Protein AF-A0A7K0PBC3-F1 (afdb_monomer)

pLDDT: mean 84.3, std 14.89, range [50.62, 98.44]

Radius of gyration: 19.1 Å; Cα contacts (8 Å, |Δi|>4): 264; chains: 1; bounding box: 34×67×40 Å

Structure (mmCIF, N/CA/C/O backbone):
data_AF-A0A7K0PBC3-F1
#
_entry.id   AF-A0A7K0PBC3-F1
#
loop_
_atom_site.group_PDB
_atom_site.id
_atom_site.type_symbol
_atom_site.label_atom_id
_atom_site.label_alt_id
_atom_site.label_comp_id
_atom_site.label_asym_id
_atom_site.label_entity_id
_atom_site.label_seq_id
_atom_site.pdbx_PDB_ins_code
_atom_site.Cartn_x
_atom_site.Cartn_y
_atom_site.Cartn_z
_atom_site.occupancy
_atom_site.B_iso_or_equiv
_atom_site.auth_seq_id
_atom_site.auth_comp_id
_atom_site.auth_asym_id
_atom_site.auth_atom_id
_atom_site.pdbx_PDB_model_num
ATOM 1 N N . MET A 1 1 ? 3.942 -20.797 8.607 1.00 56.81 1 MET A N 1
ATOM 2 C CA . MET A 1 1 ? 3.930 -19.321 8.593 1.00 56.81 1 MET A CA 1
ATOM 3 C C . MET A 1 1 ? 3.837 -18.874 7.151 1.00 56.81 1 MET A C 1
ATOM 5 O O . MET A 1 1 ? 4.762 -19.128 6.390 1.00 56.81 1 MET A O 1
ATOM 9 N N . SER A 1 2 ? 2.697 -18.309 6.766 1.00 71.19 2 SER A N 1
ATOM 10 C CA . SER A 1 2 ? 2.517 -17.597 5.501 1.00 71.19 2 SER A CA 1
ATOM 11 C C . SER A 1 2 ? 3.273 -16.265 5.545 1.00 71.19 2 SER A C 1
ATOM 13 O O . SER A 1 2 ? 3.468 -15.709 6.624 1.00 71.19 2 SER A O 1
ATOM 15 N N . ALA A 1 3 ? 3.657 -15.718 4.388 1.00 66.81 3 ALA A N 1
ATOM 16 C CA . ALA A 1 3 ? 4.266 -14.384 4.299 1.00 66.81 3 ALA A CA 1
ATOM 17 C C . ALA A 1 3 ? 3.373 -13.287 4.913 1.00 66.81 3 ALA A C 1
ATOM 19 O O . ALA A 1 3 ? 3.861 -12.274 5.395 1.00 66.81 3 ALA A O 1
ATOM 20 N N . LEU A 1 4 ? 2.059 -13.521 4.957 1.00 71.81 4 LEU A N 1
ATOM 21 C CA . LEU A 1 4 ? 1.107 -12.609 5.585 1.00 71.81 4 LEU A CA 1
ATOM 22 C C . LEU A 1 4 ? 1.189 -12.624 7.122 1.00 71.81 4 LEU A C 1
ATOM 24 O O . LEU A 1 4 ? 0.775 -11.654 7.746 1.00 71.81 4 LEU A O 1
ATOM 28 N N . ASP A 1 5 ? 1.707 -13.692 7.739 1.00 70.69 5 ASP A N 1
ATOM 29 C CA . ASP A 1 5 ? 1.625 -13.920 9.191 1.00 70.69 5 ASP A CA 1
ATOM 30 C C . ASP A 1 5 ? 2.614 -13.088 10.020 1.00 70.69 5 ASP A C 1
ATOM 32 O O . ASP A 1 5 ? 2.420 -12.961 11.225 1.00 70.69 5 ASP A O 1
ATOM 36 N N . GLY A 1 6 ? 3.648 -12.514 9.398 1.00 63.91 6 GLY A N 1
ATOM 37 C CA . GLY A 1 6 ? 4.719 -11.761 10.068 1.00 63.91 6 GLY A CA 1
ATOM 38 C C . GLY A 1 6 ? 4.486 -10.251 10.202 1.00 63.91 6 GLY A C 1
ATOM 39 O O . GLY A 1 6 ? 5.450 -9.514 10.376 1.00 63.91 6 GLY A O 1
ATOM 40 N N . LEU A 1 7 ? 3.244 -9.786 10.063 1.00 71.00 7 LEU A N 1
ATOM 41 C CA . LEU A 1 7 ? 2.863 -8.369 10.049 1.00 71.00 7 LEU A CA 1
ATOM 42 C C . LEU A 1 7 ? 2.194 -7.945 11.369 1.00 71.00 7 LEU A C 1
ATOM 44 O O . LEU A 1 7 ? 1.464 -8.770 11.931 1.00 71.00 7 LEU A O 1
ATOM 48 N N . PRO A 1 8 ? 2.368 -6.689 11.844 1.00 76.56 8 PRO A N 1
ATOM 49 C CA . PRO A 1 8 ? 2.826 -5.483 11.120 1.00 76.56 8 PRO A CA 1
ATOM 50 C C . PRO A 1 8 ? 4.351 -5.354 10.935 1.00 76.56 8 PRO A C 1
ATOM 52 O O . PRO A 1 8 ? 5.126 -6.025 11.609 1.00 76.56 8 PRO A O 1
ATOM 55 N N . GLY A 1 9 ? 4.792 -4.508 9.995 1.00 77.56 9 GLY A N 1
ATOM 56 C CA . GLY A 1 9 ? 6.212 -4.351 9.651 1.00 77.56 9 GLY A CA 1
ATOM 57 C C . GLY A 1 9 ? 6.452 -3.623 8.320 1.00 77.56 9 GLY A C 1
ATOM 58 O O . GLY A 1 9 ? 5.496 -3.158 7.696 1.00 77.56 9 GLY A O 1
ATOM 59 N N . PRO A 1 10 ? 7.715 -3.514 7.857 1.00 82.62 10 PRO A N 1
ATOM 60 C CA . PRO A 1 10 ? 8.023 -2.848 6.594 1.00 82.62 10 PRO A CA 1
ATOM 61 C C . PRO A 1 10 ? 7.345 -3.554 5.406 1.00 82.62 10 PRO A C 1
ATOM 63 O O . PRO A 1 10 ? 7.125 -4.767 5.466 1.00 82.62 10 PRO A O 1
ATOM 66 N N . PRO A 1 11 ? 7.068 -2.833 4.301 1.00 90.25 11 PRO A N 1
ATOM 67 C CA . PRO A 1 11 ? 6.532 -3.428 3.081 1.00 90.25 11 PRO A CA 1
ATOM 68 C C . PRO A 1 11 ? 7.348 -4.639 2.620 1.00 90.25 11 PRO A C 1
ATOM 70 O O . PRO A 1 11 ? 8.570 -4.551 2.487 1.00 90.25 11 PRO A O 1
ATOM 73 N N . GLN A 1 12 ? 6.679 -5.753 2.323 1.00 91.12 12 GLN A N 1
ATOM 74 C CA . GLN A 1 12 ? 7.335 -6.961 1.822 1.00 91.12 12 GLN A CA 1
ATOM 75 C C . GLN A 1 12 ? 6.912 -7.251 0.386 1.00 91.12 12 GLN A C 1
ATOM 77 O O . GLN A 1 12 ? 5.727 -7.372 0.083 1.00 91.12 12 GLN A O 1
ATOM 82 N N . ILE A 1 13 ? 7.888 -7.392 -0.509 1.00 93.12 13 ILE A N 1
ATOM 83 C CA . ILE A 1 13 ? 7.640 -7.823 -1.887 1.00 93.12 13 ILE A CA 1
ATOM 84 C C . ILE A 1 13 ? 7.412 -9.334 -1.872 1.00 93.12 13 ILE A C 1
ATOM 86 O O . ILE A 1 13 ? 8.307 -10.091 -1.503 1.00 93.12 13 ILE A O 1
ATOM 90 N N . LEU A 1 14 ? 6.225 -9.766 -2.296 1.00 93.12 14 LEU A N 1
ATOM 91 C CA . LEU A 1 14 ? 5.888 -11.185 -2.419 1.00 93.12 14 LEU A CA 1
ATOM 92 C C . LEU A 1 14 ? 6.318 -11.754 -3.773 1.00 93.12 14 LEU A C 1
ATOM 94 O O . LEU A 1 14 ? 6.755 -12.897 -3.858 1.00 93.12 14 LEU A O 1
ATOM 98 N N . SER A 1 15 ? 6.177 -10.961 -4.838 1.00 93.69 15 SER A N 1
ATOM 99 C CA . SER A 1 15 ? 6.557 -11.346 -6.197 1.00 93.69 15 SER A CA 1
ATOM 100 C C . SER A 1 15 ? 6.828 -10.115 -7.058 1.00 93.69 15 SER A C 1
ATOM 102 O O . SER A 1 15 ? 6.219 -9.057 -6.869 1.00 93.69 15 SER A O 1
ATOM 104 N N . THR A 1 16 ? 7.734 -10.258 -8.023 1.00 95.38 16 THR A N 1
ATOM 105 C CA . THR A 1 16 ? 7.996 -9.255 -9.055 1.00 95.38 16 THR A CA 1
ATOM 106 C C . THR A 1 16 ? 8.155 -9.958 -10.402 1.00 95.38 16 THR A C 1
ATOM 108 O O . THR A 1 16 ? 8.907 -10.921 -10.528 1.00 95.38 16 THR A O 1
ATOM 111 N N . THR A 1 17 ? 7.444 -9.458 -11.404 1.00 93.62 17 THR A N 1
ATOM 112 C CA . THR A 1 17 ? 7.518 -9.864 -12.815 1.00 93.62 17 THR A CA 1
ATOM 113 C C . THR A 1 17 ? 7.754 -8.616 -13.677 1.00 93.62 17 THR A C 1
ATOM 115 O O . THR A 1 17 ? 7.711 -7.505 -13.134 1.00 93.62 17 THR A O 1
ATOM 118 N N . PRO A 1 18 ? 8.027 -8.754 -14.986 1.00 91.94 18 PRO A N 1
ATOM 119 C CA . PRO A 1 18 ? 8.093 -7.616 -15.904 1.00 91.94 18 PRO A CA 1
ATOM 120 C C . PRO A 1 18 ? 6.757 -6.900 -16.151 1.00 91.94 18 PRO A C 1
ATOM 122 O O . PRO A 1 18 ? 6.758 -5.884 -16.835 1.00 91.94 18 PRO A O 1
ATOM 125 N N . GLU A 1 19 ? 5.635 -7.430 -15.653 1.00 93.94 19 GLU A N 1
ATOM 126 C CA . GLU A 1 19 ? 4.304 -6.844 -15.841 1.00 93.94 19 GLU A CA 1
ATOM 127 C C . GLU A 1 19 ? 3.661 -6.401 -14.527 1.00 93.94 19 GLU A C 1
ATOM 129 O O . GLU A 1 19 ? 2.823 -5.500 -14.525 1.00 93.94 19 GLU A O 1
ATOM 134 N N . THR A 1 20 ? 4.011 -7.036 -13.405 1.00 96.00 20 THR A N 1
ATOM 135 C CA . THR A 1 20 ? 3.368 -6.799 -12.105 1.00 96.00 20 THR A CA 1
ATOM 136 C C . THR A 1 20 ? 4.314 -6.952 -10.920 1.00 96.00 20 THR A C 1
ATOM 138 O O . THR A 1 20 ? 5.214 -7.798 -10.902 1.00 96.00 20 THR A O 1
ATOM 141 N N . ARG A 1 21 ? 4.055 -6.176 -9.865 1.00 96.31 21 ARG A N 1
ATOM 142 C CA . ARG A 1 21 ? 4.659 -6.371 -8.544 1.00 96.31 21 ARG A CA 1
ATOM 143 C C . ARG A 1 21 ? 3.575 -6.527 -7.492 1.00 96.31 21 ARG A C 1
ATOM 145 O O . ARG A 1 21 ? 2.659 -5.717 -7.420 1.00 96.31 21 ARG A O 1
ATOM 152 N N . THR A 1 22 ? 3.721 -7.552 -6.658 1.00 96.88 22 THR A N 1
ATOM 153 C CA . THR A 1 22 ? 2.828 -7.805 -5.526 1.00 96.88 22 THR A CA 1
ATOM 154 C C . THR A 1 22 ? 3.559 -7.530 -4.219 1.00 96.88 22 THR A C 1
ATOM 156 O O . THR A 1 22 ? 4.650 -8.057 -3.988 1.00 96.88 22 THR A O 1
ATOM 159 N N . ILE A 1 23 ? 2.959 -6.708 -3.366 1.00 94.75 23 ILE A N 1
ATOM 160 C CA . ILE A 1 23 ? 3.509 -6.251 -2.088 1.00 94.75 23 ILE A CA 1
ATOM 161 C C . ILE A 1 23 ? 2.479 -6.544 -1.005 1.00 94.75 23 ILE A C 1
ATOM 163 O O . ILE A 1 23 ? 1.290 -6.329 -1.218 1.00 94.75 23 ILE A O 1
ATOM 167 N N . VAL A 1 24 ? 2.917 -6.993 0.165 1.00 94.75 24 VAL A N 1
ATOM 168 C CA . VAL A 1 24 ? 2.077 -6.987 1.361 1.00 94.75 24 VAL A CA 1
ATOM 169 C C . VAL A 1 24 ? 2.512 -5.867 2.299 1.00 94.75 24 VAL A C 1
ATOM 171 O O . VAL A 1 24 ? 3.706 -5.628 2.499 1.00 94.75 24 VAL A O 1
ATOM 174 N N . LEU A 1 25 ? 1.524 -5.180 2.862 1.00 93.81 25 LEU A N 1
ATOM 175 C CA . LEU A 1 25 ? 1.680 -4.176 3.904 1.00 93.81 25 LEU A CA 1
ATOM 176 C C . LEU A 1 25 ? 0.941 -4.641 5.153 1.00 93.81 25 LEU A C 1
ATOM 178 O O . LEU A 1 25 ? -0.187 -5.131 5.070 1.00 93.81 25 LEU A O 1
ATOM 182 N N . GLY A 1 26 ? 1.563 -4.458 6.309 1.00 94.38 26 GLY A N 1
ATOM 183 C CA . GLY A 1 26 ? 0.930 -4.680 7.599 1.00 94.38 26 GLY A CA 1
ATOM 184 C C . GLY A 1 26 ? 0.931 -3.403 8.399 1.00 94.38 26 GLY A C 1
ATOM 185 O O . GLY A 1 26 ? 1.998 -2.833 8.595 1.00 94.38 26 GLY A O 1
ATOM 186 N N . LEU A 1 27 ? -0.244 -2.994 8.857 1.00 94.69 27 LEU A N 1
ATOM 187 C CA . LEU A 1 27 ? -0.436 -1.782 9.637 1.00 94.69 27 LEU A CA 1
ATOM 188 C C . LEU A 1 27 ? -0.943 -2.160 11.023 1.00 94.69 27 LEU A C 1
ATOM 190 O O . LEU A 1 27 ? -1.920 -2.903 11.132 1.00 94.69 27 LEU A O 1
ATOM 194 N N . ALA A 1 28 ? -0.301 -1.647 12.066 1.00 95.12 28 ALA A N 1
ATOM 195 C CA . ALA A 1 28 ? -0.826 -1.741 13.422 1.00 95.12 28 ALA A CA 1
ATOM 196 C C . ALA A 1 28 ? -2.066 -0.846 13.586 1.00 95.12 28 ALA A C 1
ATOM 198 O O . ALA A 1 28 ? -2.233 0.150 12.878 1.00 95.12 28 ALA A O 1
ATOM 199 N N . ALA A 1 29 ? -2.935 -1.152 14.548 1.00 95.75 29 ALA A N 1
ATOM 200 C CA . ALA A 1 29 ? -4.049 -0.274 14.896 1.00 95.75 29 ALA A CA 1
ATOM 201 C C . ALA A 1 29 ? -3.564 1.161 15.203 1.00 95.75 29 ALA A C 1
ATOM 203 O O . ALA A 1 29 ? -2.686 1.376 16.037 1.00 95.75 29 ALA A O 1
ATOM 204 N N . GLY A 1 30 ? -4.148 2.153 14.526 1.00 96.62 30 GLY A N 1
ATOM 205 C CA . GLY A 1 30 ? -3.762 3.563 14.624 1.00 96.62 30 GLY A CA 1
ATOM 206 C C . GLY A 1 30 ? -2.594 3.974 13.723 1.00 96.62 30 GLY A C 1
ATOM 207 O O . GLY A 1 30 ? -2.344 5.171 13.576 1.00 96.62 30 GLY A O 1
ATOM 208 N N . GLU A 1 31 ? -1.904 3.026 13.084 1.00 96.06 31 GLU A N 1
ATOM 209 C CA . GLU A 1 31 ? -0.837 3.328 12.136 1.00 96.06 31 GLU A CA 1
ATOM 210 C C . GLU A 1 31 ? -1.396 4.000 10.880 1.00 96.06 31 GLU A C 1
ATOM 212 O O . GLU A 1 31 ? -2.472 3.657 10.370 1.00 96.06 31 GLU A O 1
ATOM 217 N N . ARG A 1 32 ? -0.643 4.981 10.378 1.00 94.88 32 ARG A N 1
ATOM 218 C CA . ARG A 1 32 ? -0.998 5.739 9.187 1.00 94.88 32 ARG A CA 1
ATOM 219 C C . ARG A 1 32 ? 0.113 5.663 8.153 1.00 94.88 32 ARG A C 1
ATOM 221 O O . ARG A 1 32 ? 1.226 6.121 8.399 1.00 94.88 32 ARG A O 1
ATOM 228 N N . LEU A 1 33 ? -0.242 5.226 6.950 1.00 93.88 33 LEU A N 1
ATOM 229 C CA . LEU A 1 33 ? 0.510 5.583 5.757 1.00 93.88 33 LEU A CA 1
ATOM 230 C C . LEU A 1 33 ? 0.155 7.032 5.422 1.00 93.88 33 LEU A C 1
ATOM 232 O O . LEU A 1 33 ? -0.987 7.333 5.053 1.00 93.88 33 LEU A O 1
ATOM 236 N N . ALA A 1 34 ? 1.115 7.935 5.643 1.00 92.62 34 ALA A N 1
ATOM 237 C CA . ALA A 1 34 ? 0.982 9.359 5.342 1.00 92.62 34 ALA A CA 1
ATOM 238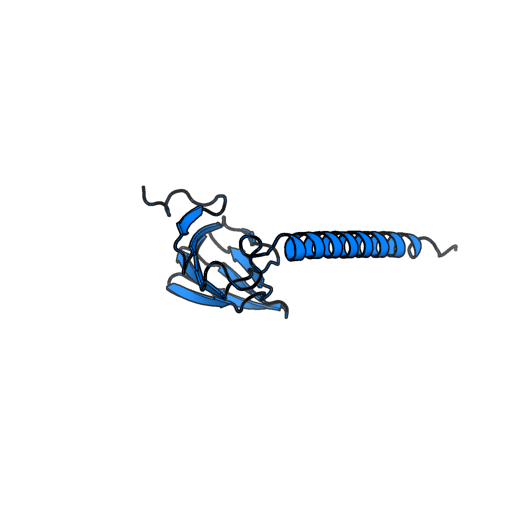 C C . ALA A 1 34 ? 0.635 9.585 3.863 1.00 92.62 34 ALA A C 1
ATOM 240 O O . ALA A 1 34 ? 0.666 8.649 3.071 1.00 92.62 34 ALA A O 1
ATOM 241 N N . GLU A 1 35 ? 0.275 10.810 3.484 1.00 93.69 35 GLU A N 1
ATOM 242 C CA . GLU A 1 35 ? -0.038 11.092 2.082 1.00 93.69 35 GLU A CA 1
ATOM 243 C C . GLU A 1 35 ? 1.134 10.709 1.170 1.00 93.69 35 GLU A C 1
ATOM 245 O O . GLU A 1 35 ? 2.264 11.163 1.357 1.00 93.69 35 GLU A O 1
ATOM 250 N N . HIS A 1 36 ? 0.855 9.848 0.198 1.00 92.69 36 HIS A N 1
ATOM 251 C CA . HIS A 1 36 ? 1.832 9.343 -0.752 1.00 92.69 36 HIS A CA 1
ATOM 252 C C . HIS A 1 36 ? 1.162 9.002 -2.082 1.00 92.69 36 HIS A C 1
ATOM 254 O O . HIS A 1 36 ? -0.054 9.109 -2.240 1.00 92.69 36 HIS A O 1
ATOM 260 N N . GLN A 1 37 ? 1.987 8.616 -3.050 1.00 92.56 37 GLN A N 1
ATOM 261 C CA . GLN A 1 37 ? 1.570 8.187 -4.377 1.00 92.56 37 GLN A CA 1
ATOM 262 C C . GLN A 1 37 ? 2.551 7.138 -4.909 1.00 92.56 37 GLN A C 1
ATOM 264 O O . GLN A 1 37 ? 3.717 7.107 -4.506 1.00 92.56 37 GLN A O 1
ATOM 269 N N . VAL A 1 38 ? 2.093 6.319 -5.849 1.00 90.62 38 VAL A N 1
ATOM 270 C CA . VAL A 1 38 ? 2.927 5.388 -6.625 1.00 90.62 38 VAL A CA 1
ATOM 271 C C . VAL A 1 38 ? 2.908 5.779 -8.105 1.00 90.62 38 VAL A C 1
ATOM 273 O O . VAL A 1 38 ? 2.040 6.537 -8.536 1.00 90.62 38 VAL A O 1
ATOM 276 N N . HIS A 1 39 ? 3.889 5.326 -8.887 1.00 90.19 39 HIS A N 1
ATOM 277 C CA . HIS A 1 39 ? 3.951 5.634 -10.325 1.00 90.19 39 HIS A CA 1
ATOM 278 C C . HIS A 1 39 ? 3.021 4.745 -11.152 1.00 90.19 39 HIS A C 1
ATOM 280 O O . HIS A 1 39 ? 2.609 5.121 -12.246 1.00 90.19 39 HIS A O 1
ATOM 286 N N . GLU A 1 40 ? 2.718 3.570 -10.624 1.00 93.31 40 GLU A N 1
ATOM 287 C CA . GLU A 1 40 ? 1.856 2.554 -11.197 1.00 93.31 40 GLU A CA 1
ATOM 288 C C . GLU A 1 40 ? 0.397 2.770 -10.798 1.00 93.31 40 GLU A C 1
ATOM 290 O O . GLU A 1 40 ? 0.107 3.409 -9.788 1.00 93.31 40 GLU A O 1
ATOM 295 N N . ARG A 1 41 ? -0.528 2.167 -11.550 1.00 95.94 41 ARG A N 1
ATOM 296 C CA . ARG A 1 41 ? -1.873 1.920 -11.026 1.00 95.94 41 ARG A CA 1
ATOM 297 C C . ARG A 1 41 ? -1.756 0.874 -9.924 1.00 95.94 41 ARG A C 1
ATOM 299 O O . ARG A 1 41 ? -1.025 -0.112 -10.078 1.00 95.94 41 ARG A O 1
ATOM 306 N N . ALA A 1 42 ? -2.477 1.088 -8.830 1.00 97.00 42 ALA A N 1
ATOM 307 C CA . ALA A 1 42 ? -2.488 0.168 -7.705 1.00 97.00 42 ALA A CA 1
ATOM 308 C C . ALA A 1 42 ? -3.884 -0.411 -7.485 1.00 97.00 42 ALA A C 1
ATOM 310 O O . ALA A 1 42 ? -4.868 0.321 -7.409 1.00 97.00 42 ALA A O 1
ATOM 311 N N . LEU A 1 43 ? -3.947 -1.730 -7.325 1.00 97.69 43 LEU A N 1
ATOM 312 C CA . LEU A 1 43 ? -5.089 -2.412 -6.729 1.00 97.69 43 LEU A CA 1
ATOM 313 C C . LEU A 1 43 ? -4.715 -2.799 -5.303 1.00 97.69 43 LEU A C 1
ATOM 315 O O . LEU A 1 43 ? -3.773 -3.563 -5.084 1.00 97.69 43 LEU A O 1
ATOM 319 N N . VAL A 1 44 ? -5.451 -2.263 -4.337 1.00 97.56 44 VAL A N 1
ATOM 320 C CA . VAL A 1 44 ? -5.252 -2.514 -2.912 1.00 97.56 44 VAL A CA 1
ATOM 321 C C . VAL A 1 44 ? -6.380 -3.389 -2.401 1.00 97.56 44 VAL A C 1
ATOM 323 O O . VAL A 1 44 ? -7.533 -2.969 -2.371 1.00 97.56 44 VAL A O 1
ATOM 326 N N . VAL A 1 45 ? -6.052 -4.601 -1.971 1.00 98.12 45 VAL A N 1
ATOM 327 C CA . VAL A 1 45 ? -7.004 -5.525 -1.356 1.00 98.12 45 VAL A CA 1
ATOM 328 C C . VAL A 1 45 ? -6.810 -5.505 0.149 1.00 98.12 45 VAL A C 1
ATOM 330 O O . VAL A 1 45 ? -5.712 -5.766 0.644 1.00 98.12 45 VAL A O 1
ATOM 333 N N . VAL A 1 46 ? -7.878 -5.240 0.896 1.00 97.69 46 VAL A N 1
ATOM 334 C CA . VAL A 1 46 ? -7.867 -5.433 2.348 1.00 97.69 46 VAL A CA 1
ATOM 335 C C . VAL A 1 46 ? -8.020 -6.925 2.622 1.00 97.69 46 VAL A C 1
ATOM 337 O O . VAL A 1 46 ? -9.060 -7.518 2.346 1.00 97.69 46 VAL A O 1
ATOM 340 N N . VAL A 1 47 ? -6.973 -7.552 3.149 1.00 96.88 47 VAL A N 1
ATOM 341 C CA . VAL A 1 47 ? -6.961 -8.988 3.460 1.00 96.88 47 VAL A CA 1
ATOM 342 C C . VAL A 1 47 ? -7.560 -9.242 4.842 1.00 96.88 47 VAL A C 1
ATOM 344 O O . VAL A 1 47 ? -8.332 -10.178 5.027 1.00 96.88 47 VAL A O 1
ATOM 347 N N . SER A 1 48 ? -7.221 -8.397 5.815 1.00 95.88 48 SER A N 1
ATOM 348 C CA . SER A 1 48 ? -7.742 -8.455 7.182 1.00 95.88 48 SER A CA 1
ATOM 349 C C . SER A 1 48 ? -7.746 -7.067 7.821 1.00 95.88 48 SER A C 1
ATOM 351 O O . SER A 1 48 ? -7.034 -6.170 7.366 1.00 95.88 48 SER A O 1
ATOM 353 N N . GLY A 1 49 ? -8.498 -6.913 8.911 1.00 95.94 49 GLY A N 1
ATOM 354 C CA . GLY A 1 49 ? -8.629 -5.642 9.623 1.00 95.94 49 GLY A CA 1
ATOM 355 C C . GLY A 1 49 ? -9.556 -4.656 8.915 1.00 95.94 49 GLY A C 1
ATOM 356 O O . GLY A 1 49 ? -10.292 -5.016 7.998 1.00 95.94 49 GLY A O 1
ATOM 357 N N . VAL A 1 50 ? -9.538 -3.406 9.375 1.00 97.44 50 VAL A N 1
ATOM 358 C CA . VAL A 1 50 ? -10.326 -2.312 8.795 1.00 97.44 50 VAL A CA 1
ATOM 359 C C . VAL A 1 50 ? -9.425 -1.102 8.641 1.00 97.44 50 VAL A C 1
ATOM 361 O O . VAL A 1 50 ? -8.743 -0.703 9.588 1.00 97.44 50 VAL A O 1
ATOM 364 N N . VAL A 1 51 ? -9.448 -0.500 7.458 1.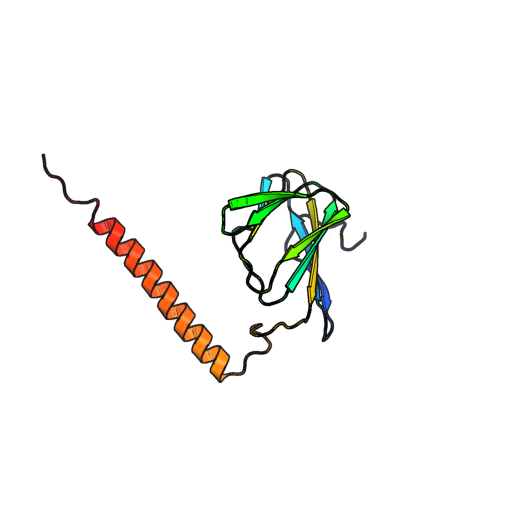00 98.31 51 VAL A N 1
ATOM 365 C CA . VAL A 1 51 ? -8.684 0.708 7.148 1.00 98.31 51 VAL A CA 1
ATOM 366 C C . VAL A 1 51 ? -9.592 1.795 6.590 1.00 98.31 51 VAL A C 1
ATOM 368 O O . VAL A 1 51 ? -10.703 1.532 6.132 1.00 98.31 51 VAL A O 1
ATOM 371 N N . ARG A 1 52 ? -9.113 3.032 6.613 1.00 98.44 52 ARG A N 1
ATOM 372 C CA . ARG A 1 52 ? -9.718 4.169 5.929 1.00 98.44 52 ARG A CA 1
ATOM 373 C C . ARG A 1 52 ? -8.755 4.682 4.877 1.00 98.44 52 ARG A C 1
ATOM 375 O O . ARG A 1 52 ? -7.645 5.078 5.222 1.00 98.44 52 ARG A O 1
ATOM 382 N N . PHE A 1 53 ? -9.211 4.722 3.634 1.00 97.81 53 PHE A N 1
ATOM 383 C CA . PHE A 1 53 ? -8.527 5.427 2.557 1.00 97.81 53 PHE A CA 1
ATOM 384 C C . PHE A 1 53 ? -9.027 6.864 2.519 1.00 97.81 53 PHE A C 1
ATOM 386 O O . PHE A 1 53 ? -10.230 7.094 2.654 1.00 97.81 53 PHE A O 1
ATOM 393 N N . THR A 1 54 ? -8.120 7.820 2.350 1.00 97.56 54 THR A N 1
ATOM 394 C CA . THR A 1 54 ? -8.442 9.234 2.140 1.00 97.56 54 THR A CA 1
ATOM 395 C C . THR A 1 54 ? -7.708 9.735 0.908 1.00 97.56 54 THR A C 1
ATOM 397 O O . THR A 1 54 ? -6.491 9.565 0.833 1.00 97.56 54 THR A O 1
ATOM 400 N N . ASP A 1 55 ? -8.436 10.344 -0.025 1.00 94.88 55 ASP A N 1
ATOM 401 C CA . ASP 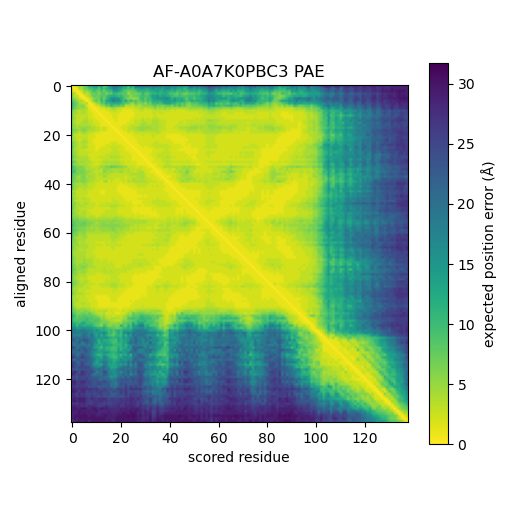A 1 55 ? -7.869 10.957 -1.228 1.00 94.88 55 ASP A CA 1
ATOM 402 C C . ASP A 1 55 ? -7.350 12.383 -0.974 1.00 94.88 55 ASP A C 1
ATOM 404 O O . ASP A 1 55 ? -7.502 12.947 0.114 1.00 94.88 55 ASP A O 1
ATOM 408 N N . ALA A 1 56 ? -6.761 12.989 -2.003 1.00 90.81 56 ALA A N 1
ATOM 409 C CA . ALA A 1 56 ? -6.235 14.352 -1.947 1.00 90.81 56 ALA A CA 1
ATOM 410 C C . ALA A 1 56 ? -7.297 15.437 -1.676 1.00 90.81 56 ALA A C 1
ATOM 412 O O . ALA A 1 56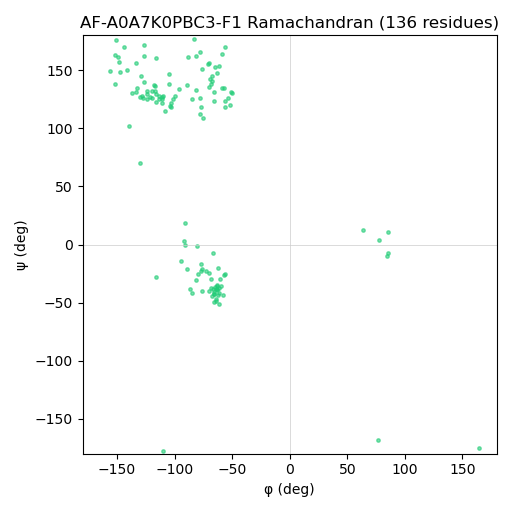 ? -6.956 16.544 -1.265 1.00 90.81 56 ALA A O 1
ATOM 413 N N . GLN A 1 57 ? -8.580 15.152 -1.913 1.00 93.06 57 GLN A N 1
ATOM 414 C CA . GLN A 1 57 ? -9.692 16.066 -1.635 1.00 93.06 57 GLN A CA 1
ATOM 415 C C . GLN A 1 57 ? -10.282 15.849 -0.232 1.00 93.06 57 GLN A C 1
ATOM 417 O O . GLN A 1 57 ? -11.264 16.496 0.134 1.00 93.06 57 GLN A O 1
ATOM 422 N N . GLY A 1 58 ? -9.704 14.944 0.563 1.00 93.12 58 GLY A N 1
ATOM 423 C CA . GLY A 1 58 ? -10.169 14.610 1.906 1.00 93.12 58 GLY A CA 1
ATOM 424 C C . GLY A 1 58 ? -11.400 13.700 1.936 1.00 93.12 58 GLY A C 1
ATOM 425 O O . GLY A 1 58 ? -11.906 13.388 3.024 1.00 93.12 58 GLY A O 1
ATOM 426 N N . ARG A 1 59 ? -11.889 13.234 0.778 1.00 95.12 59 ARG A N 1
ATOM 427 C CA . ARG A 1 59 ? -12.950 12.221 0.733 1.00 95.12 59 ARG A CA 1
ATOM 428 C C . ARG A 1 59 ? -12.363 10.916 1.232 1.00 95.12 59 ARG A C 1
ATOM 430 O O . ARG A 1 59 ? -11.203 10.599 0.978 1.00 95.12 59 ARG A O 1
ATOM 437 N N . HIS A 1 60 ? -13.159 10.163 1.978 1.00 95.75 60 HIS A N 1
ATOM 438 C CA . HIS A 1 60 ? -12.671 8.946 2.594 1.00 95.75 60 HIS A CA 1
ATOM 439 C C . HIS A 1 60 ? -13.697 7.831 2.582 1.00 95.75 60 HIS A C 1
ATOM 441 O O . HIS A 1 60 ? -14.902 8.062 2.655 1.00 95.75 60 HIS A O 1
ATOM 447 N N . VAL A 1 61 ? -13.180 6.609 2.529 1.00 96.38 61 VAL A N 1
ATOM 448 C CA . VAL A 1 61 ? -13.965 5.380 2.545 1.00 96.38 61 VAL A CA 1
ATOM 449 C C . VAL A 1 61 ? -13.357 4.411 3.551 1.00 96.38 61 VAL A C 1
ATOM 451 O O . VAL A 1 61 ? -12.136 4.251 3.621 1.00 96.38 61 VAL A O 1
ATOM 454 N N . ALA A 1 62 ? -14.210 3.794 4.367 1.00 97.25 62 ALA A N 1
ATOM 455 C CA . ALA A 1 62 ? -13.815 2.673 5.207 1.00 97.25 62 ALA A CA 1
ATOM 456 C C . ALA A 1 62 ? -13.830 1.390 4.367 1.00 97.25 62 ALA A C 1
ATOM 458 O O . ALA A 1 62 ? -14.793 1.133 3.648 1.00 97.25 62 ALA A O 1
ATOM 459 N N . ALA A 1 63 ? -12.774 0.593 4.472 1.00 97.75 63 ALA A N 1
ATOM 460 C CA . ALA A 1 63 ? -12.588 -0.640 3.725 1.00 97.75 63 ALA A CA 1
ATOM 461 C C . ALA A 1 63 ? -12.275 -1.782 4.699 1.00 97.75 63 ALA A C 1
ATOM 463 O O . ALA A 1 63 ? -11.371 -1.676 5.534 1.00 97.75 63 ALA A O 1
ATOM 464 N N . GLY A 1 64 ? -13.055 -2.857 4.605 1.00 98.06 64 GLY A N 1
ATOM 465 C CA . GLY A 1 64 ? -12.892 -4.078 5.393 1.00 98.06 64 GLY A CA 1
ATOM 466 C C . GLY A 1 64 ? -12.414 -5.243 4.525 1.00 98.06 64 GLY A C 1
ATOM 467 O O . GLY A 1 64 ? -12.189 -5.059 3.328 1.00 98.06 64 GLY A O 1
ATOM 468 N N . PRO A 1 65 ? -12.268 -6.452 5.092 1.00 98.06 65 PRO A N 1
ATOM 469 C CA . PRO A 1 65 ? -11.725 -7.596 4.369 1.00 98.06 65 PRO A CA 1
ATOM 470 C C . PRO A 1 65 ? -12.517 -7.907 3.094 1.00 98.06 65 PRO A C 1
ATOM 472 O O . PRO A 1 65 ? -13.747 -7.927 3.105 1.00 98.06 65 PRO A O 1
ATOM 475 N N . GLY A 1 66 ? -11.806 -8.142 1.992 1.00 97.62 66 GLY A N 1
ATOM 476 C CA . GLY A 1 66 ? -12.386 -8.380 0.668 1.00 97.62 66 GLY A CA 1
ATOM 477 C C . GLY A 1 66 ? -12.704 -7.113 -0.132 1.00 97.62 66 GLY A C 1
ATOM 478 O O . GLY A 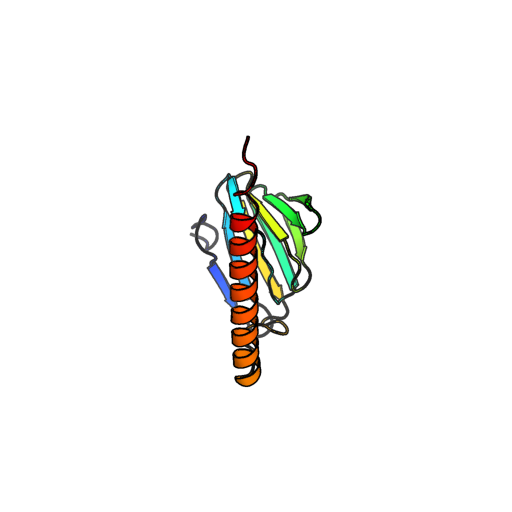1 66 ? -13.031 -7.220 -1.312 1.00 97.62 66 GLY A O 1
ATOM 479 N N . THR A 1 67 ? -12.583 -5.913 0.449 1.00 98.31 67 THR A N 1
ATOM 480 C CA . THR A 1 67 ? -12.665 -4.665 -0.321 1.00 98.31 67 THR A CA 1
ATOM 481 C C . THR A 1 67 ? -11.436 -4.507 -1.218 1.00 98.31 67 THR A C 1
ATOM 483 O O . THR A 1 67 ? -10.304 -4.702 -0.768 1.00 98.31 67 THR A O 1
ATOM 486 N N . VAL A 1 68 ? -11.672 -4.103 -2.469 1.00 98.00 68 VAL A N 1
ATOM 487 C CA . VAL A 1 68 ? -10.639 -3.691 -3.424 1.00 98.00 68 VAL A CA 1
ATOM 488 C C . VAL A 1 68 ? -10.765 -2.191 -3.656 1.00 98.00 68 VAL A C 1
ATOM 490 O O . VAL A 1 68 ? -11.847 -1.706 -3.984 1.00 98.00 68 VAL A O 1
ATOM 493 N N . VAL A 1 69 ? -9.665 -1.467 -3.478 1.00 96.81 69 VAL A N 1
ATOM 494 C CA . VAL A 1 69 ? -9.543 -0.047 -3.813 1.00 96.81 69 VAL A CA 1
ATOM 495 C C . VAL A 1 69 ? -8.604 0.076 -5.000 1.00 96.81 69 VAL A C 1
ATOM 497 O O . VAL A 1 69 ? -7.480 -0.423 -4.961 1.00 96.81 69 VAL A O 1
ATOM 500 N N . GLU A 1 70 ? -9.076 0.724 -6.053 1.00 96.69 70 GLU A N 1
ATOM 501 C CA . GLU A 1 70 ? -8.267 1.075 -7.212 1.00 96.69 70 GLU A CA 1
ATOM 502 C C . GLU A 1 70 ? -7.773 2.511 -7.067 1.00 96.69 70 GLU A C 1
ATOM 504 O O . GLU A 1 70 ? -8.544 3.396 -6.700 1.00 96.69 70 GLU A O 1
ATOM 509 N N . LEU A 1 71 ? -6.485 2.713 -7.332 1.00 95.62 71 LEU A N 1
ATOM 510 C CA . LEU A 1 71 ? -5.829 4.012 -7.295 1.00 95.62 71 LEU A CA 1
ATOM 511 C C . LEU A 1 71 ? -5.183 4.271 -8.651 1.00 95.62 71 LEU A C 1
ATOM 513 O O . LEU A 1 71 ? -4.427 3.432 -9.165 1.00 95.62 71 LEU A O 1
ATOM 517 N N . GLU A 1 72 ? -5.464 5.438 -9.216 1.00 96.06 72 GLU A N 1
ATOM 518 C CA . GLU A 1 72 ? -4.849 5.881 -10.459 1.00 96.06 72 GLU A CA 1
ATOM 519 C C . GLU A 1 72 ? -3.334 6.097 -10.277 1.00 96.06 72 GLU A C 1
ATOM 521 O O . GLU A 1 72 ? -2.860 6.427 -9.182 1.00 96.06 72 GLU A O 1
ATOM 526 N N . PRO A 1 73 ? -2.533 5.956 -11.349 1.00 94.38 73 PRO A N 1
ATOM 527 C CA . PRO A 1 73 ? -1.130 6.342 -11.321 1.00 94.38 73 PRO A CA 1
ATOM 528 C C . PRO A 1 73 ? -0.952 7.763 -10.783 1.00 94.38 73 PRO A C 1
ATOM 530 O O . PRO A 1 73 ? -1.576 8.706 -11.269 1.00 94.38 73 PRO A O 1
ATOM 533 N N . ARG A 1 74 ? -0.042 7.933 -9.820 1.00 91.88 74 ARG A N 1
ATOM 534 C CA . ARG A 1 74 ? 0.244 9.205 -9.133 1.00 91.88 74 ARG A CA 1
ATOM 535 C C . ARG A 1 74 ? -0.924 9.781 -8.320 1.00 91.88 74 ARG A C 1
ATOM 537 O O . ARG A 1 74 ? -0.832 10.927 -7.882 1.00 91.88 74 ARG A O 1
ATOM 544 N N . GLU A 1 75 ? -1.984 9.015 -8.071 1.00 94.94 75 GLU A N 1
ATOM 545 C CA . GLU A 1 75 ? -3.058 9.446 -7.181 1.00 94.94 75 GLU A CA 1
ATOM 546 C C . GLU A 1 75 ? -2.541 9.573 -5.745 1.00 94.94 75 GLU A C 1
ATOM 548 O O . GLU A 1 75 ? -2.000 8.626 -5.164 1.00 94.94 75 GLU A O 1
ATOM 553 N N . ARG A 1 76 ? -2.703 10.769 -5.170 1.00 95.56 76 ARG A N 1
ATOM 554 C CA . ARG A 1 76 ? -2.343 11.042 -3.779 1.00 95.56 76 ARG A CA 1
ATOM 555 C C . ARG A 1 76 ? -3.404 10.492 -2.846 1.00 95.56 76 ARG A C 1
ATOM 557 O O . ARG A 1 76 ? -4.579 10.837 -2.955 1.00 95.56 76 ARG A O 1
ATOM 564 N N . HIS A 1 77 ? -2.959 9.678 -1.903 1.00 96.56 77 HIS A N 1
ATOM 565 C CA . HIS A 1 77 ? -3.827 9.040 -0.933 1.00 96.56 77 HIS A CA 1
ATOM 566 C C . HIS A 1 77 ? -3.094 8.815 0.388 1.00 96.56 77 HIS A C 1
ATOM 568 O O . HIS A 1 77 ? -1.866 8.820 0.472 1.00 96.56 77 HIS A O 1
ATOM 574 N N . SER A 1 78 ? -3.866 8.603 1.445 1.00 97.38 78 SER A N 1
ATOM 575 C CA . SER A 1 78 ? -3.365 8.150 2.740 1.00 97.38 78 SER A CA 1
ATOM 576 C C . SER A 1 78 ? -4.238 7.026 3.275 1.00 97.38 78 SER A C 1
ATOM 578 O O . SER A 1 78 ? -5.409 6.906 2.907 1.00 97.38 78 SER A O 1
ATOM 580 N N . VAL A 1 79 ? -3.661 6.200 4.144 1.00 97.69 79 VAL A N 1
ATOM 581 C CA . VAL A 1 79 ? -4.342 5.034 4.711 1.00 97.69 79 VAL A CA 1
ATOM 582 C C . VAL A 1 79 ? -4.178 5.050 6.218 1.00 97.69 79 VAL A C 1
ATOM 584 O O . VAL A 1 79 ? -3.059 5.145 6.710 1.00 97.69 79 VAL A O 1
ATOM 587 N N . LEU A 1 80 ? -5.283 4.960 6.952 1.00 97.94 80 LEU A N 1
ATOM 588 C CA . LEU A 1 80 ? -5.296 4.825 8.408 1.00 97.94 80 LEU A CA 1
ATOM 589 C C . LEU A 1 80 ? -5.854 3.456 8.790 1.00 97.94 80 LEU A C 1
ATOM 591 O O . LEU A 1 80 ? -6.960 3.114 8.376 1.00 97.94 80 LEU A O 1
ATOM 595 N N . ALA A 1 81 ? -5.138 2.706 9.619 1.00 97.56 81 ALA A N 1
ATOM 596 C CA . ALA A 1 81 ? -5.625 1.453 10.176 1.00 97.56 81 ALA A CA 1
ATOM 597 C C . ALA A 1 81 ? -6.465 1.693 11.440 1.00 97.56 81 ALA A C 1
ATOM 599 O O . ALA A 1 81 ? -6.021 2.333 12.391 1.00 97.56 81 ALA A O 1
ATOM 600 N N . HIS A 1 82 ? -7.696 1.178 11.464 1.00 97.12 82 HIS A N 1
ATOM 601 C CA . HIS A 1 82 ? -8.576 1.223 12.641 1.00 97.12 82 HIS A CA 1
ATOM 602 C C . HIS A 1 82 ? -8.396 0.014 13.567 1.00 97.12 82 HIS A C 1
ATOM 604 O O . HIS A 1 82 ? -8.729 0.082 14.746 1.00 97.12 82 HIS A O 1
ATOM 610 N N . ALA 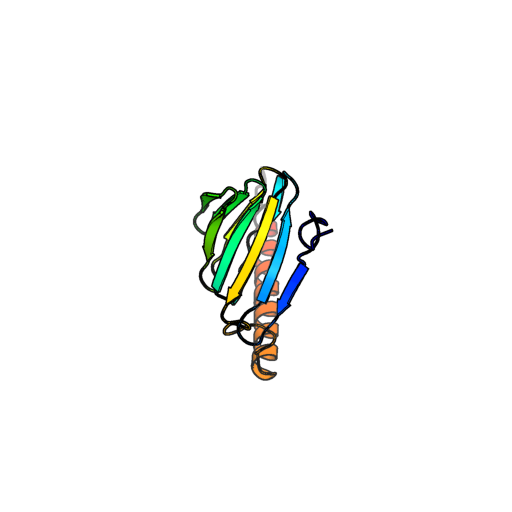A 1 83 ? -7.855 -1.072 13.029 1.00 94.88 83 ALA A N 1
ATOM 611 C CA . ALA A 1 83 ? -7.39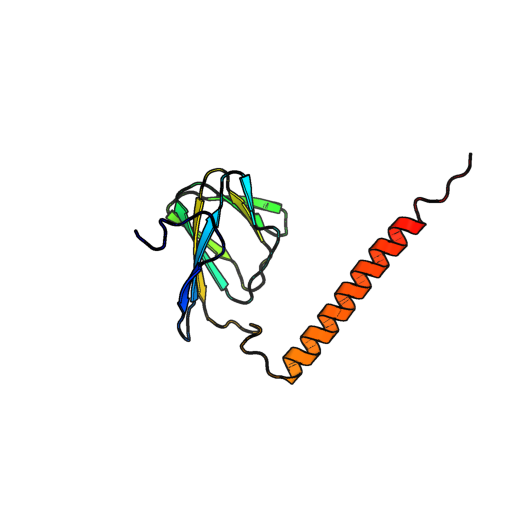9 -2.261 13.732 1.00 94.88 83 ALA A CA 1
ATOM 612 C C . ALA A 1 83 ? -6.152 -2.778 13.007 1.00 94.88 83 ALA A C 1
ATOM 614 O O . ALA A 1 83 ? -5.880 -2.318 11.895 1.00 94.88 83 ALA A O 1
ATOM 615 N N . ASP A 1 84 ? -5.443 -3.747 13.586 1.00 95.00 84 ASP A N 1
ATOM 616 C CA . ASP A 1 84 ? -4.354 -4.424 12.881 1.00 95.00 84 ASP A CA 1
ATOM 617 C C . ASP A 1 84 ? -4.857 -4.929 11.523 1.00 95.00 84 ASP A C 1
ATOM 619 O O . ASP A 1 84 ? -5.827 -5.692 11.431 1.00 95.00 84 ASP A O 1
ATOM 623 N N . ALA A 1 85 ? -4.226 -4.447 10.459 1.00 95.50 85 ALA A N 1
ATOM 624 C CA . ALA A 1 85 ? -4.698 -4.617 9.099 1.00 95.50 85 ALA A CA 1
ATOM 625 C C . ALA A 1 85 ? -3.594 -5.149 8.195 1.00 95.50 85 ALA A C 1
ATOM 627 O O . ALA A 1 85 ? -2.418 -4.809 8.332 1.00 95.50 85 ALA A O 1
ATOM 628 N N . ARG A 1 86 ? -3.995 -5.981 7.235 1.00 95.69 86 ARG A N 1
ATOM 629 C CA . ARG A 1 86 ? -3.111 -6.509 6.195 1.00 95.69 86 ARG A CA 1
ATOM 630 C C . ARG A 1 86 ? -3.661 -6.098 4.846 1.00 95.69 86 ARG A C 1
ATOM 632 O O . ARG A 1 86 ? -4.830 -6.355 4.553 1.00 95.69 86 ARG A O 1
ATOM 639 N N . LEU A 1 87 ? -2.817 -5.480 4.034 1.00 96.25 87 LEU A N 1
ATOM 640 C CA . LEU A 1 87 ? -3.151 -5.030 2.690 1.00 96.25 87 LEU A CA 1
ATOM 641 C C . LEU A 1 87 ? -2.281 -5.772 1.683 1.00 96.25 87 LEU A C 1
ATOM 643 O O . LEU A 1 87 ? -1.075 -5.911 1.883 1.00 96.25 87 LEU A O 1
ATOM 647 N N . LEU A 1 88 ? -2.889 -6.218 0.590 1.00 96.69 88 LEU A N 1
ATOM 648 C CA . LEU A 1 88 ? -2.185 -6.721 -0.580 1.00 96.69 88 LEU A CA 1
ATOM 649 C C . LEU A 1 88 ? -2.235 -5.647 -1.666 1.00 96.69 88 LEU A C 1
ATOM 651 O O . LEU A 1 88 ? -3.315 -5.270 -2.112 1.00 96.69 88 LEU A O 1
ATOM 655 N N . LEU A 1 89 ? -1.073 -5.161 -2.082 1.00 96.62 89 LEU A N 1
ATOM 656 C CA . LEU A 1 89 ? -0.910 -4.232 -3.192 1.00 96.62 89 LEU A CA 1
ATOM 657 C C . LEU A 1 89 ? -0.488 -4.993 -4.440 1.00 96.62 89 LEU A C 1
ATOM 659 O O . LEU A 1 89 ? 0.520 -5.701 -4.421 1.00 96.62 89 LEU A O 1
ATOM 663 N N . LEU A 1 90 ? -1.209 -4.780 -5.533 1.00 97.56 90 LEU A N 1
ATOM 664 C CA . LEU A 1 90 ? -0.775 -5.144 -6.873 1.00 97.56 90 LEU A CA 1
ATOM 665 C C . LEU A 1 90 ? -0.507 -3.866 -7.659 1.00 97.56 90 LEU A C 1
ATOM 667 O O . LEU A 1 90 ? -1.401 -3.039 -7.828 1.00 97.56 90 LEU A O 1
ATOM 671 N N . LEU A 1 91 ? 0.723 -3.724 -8.140 1.00 96.75 91 LEU A N 1
ATOM 672 C CA . LEU A 1 91 ? 1.153 -2.629 -9.000 1.00 96.75 91 LEU A CA 1
ATOM 673 C C . LEU A 1 91 ? 1.244 -3.142 -10.435 1.00 96.75 91 LEU A C 1
ATOM 675 O O . LEU A 1 91 ? 1.974 -4.106 -10.692 1.00 96.75 91 LEU A O 1
ATOM 679 N N . ALA A 1 92 ? 0.492 -2.524 -11.345 1.00 95.19 92 ALA A N 1
ATOM 680 C CA . ALA A 1 92 ? 0.400 -2.938 -12.742 1.00 95.19 92 ALA A CA 1
ATOM 681 C C . ALA A 1 92 ? 0.074 -1.739 -13.660 1.00 95.19 92 ALA A C 1
ATOM 683 O O . ALA A 1 92 ? -0.800 -0.949 -13.315 1.00 95.19 92 ALA A O 1
ATOM 684 N N . PRO A 1 93 ? 0.702 -1.600 -14.841 1.00 93.25 93 PRO A N 1
ATOM 685 C CA . PRO A 1 93 ? 1.891 -2.331 -15.264 1.00 93.25 93 PRO A CA 1
ATOM 686 C C . PRO A 1 93 ? 3.078 -2.002 -14.352 1.00 93.25 93 PRO A C 1
ATOM 688 O O . PRO A 1 93 ? 3.180 -0.891 -13.836 1.00 93.25 93 PRO A O 1
ATOM 691 N N . TRP A 1 94 ? 3.968 -2.967 -14.149 1.00 91.44 94 TRP A N 1
ATOM 692 C CA . TRP A 1 94 ? 5.194 -2.804 -13.381 1.00 91.44 94 TRP A CA 1
ATOM 693 C C . TRP A 1 94 ? 6.417 -3.077 -14.254 1.00 91.44 94 TRP A C 1
ATOM 695 O O . TRP A 1 94 ? 6.492 -4.157 -14.818 1.00 91.44 94 TRP A O 1
ATOM 705 N N . PRO A 1 95 ? 7.441 -2.218 -14.250 1.00 89.31 95 PRO A N 1
ATOM 706 C CA . PRO A 1 95 ? 7.421 -0.864 -13.705 1.00 89.31 95 PRO A CA 1
ATOM 707 C C . PRO A 1 95 ? 6.500 0.054 -14.525 1.00 89.31 95 PRO A C 1
ATOM 709 O O . PRO A 1 95 ? 6.403 -0.068 -15.746 1.00 89.31 95 PRO A O 1
ATOM 712 N N . GLY A 1 96 ? 5.824 0.981 -13.853 1.00 83.50 96 GLY A N 1
ATOM 713 C CA . GLY A 1 96 ? 4.930 1.939 -14.495 1.00 83.50 96 GLY A CA 1
ATOM 714 C C . GLY A 1 96 ? 5.684 3.090 -15.166 1.00 83.50 96 GLY A C 1
ATOM 715 O O . GLY A 1 96 ? 6.863 3.327 -14.879 1.00 83.50 96 GLY A O 1
ATOM 716 N N . PRO A 1 97 ? 5.020 3.869 -16.039 1.00 81.12 97 PRO A N 1
ATOM 717 C CA . PRO A 1 97 ? 5.629 5.035 -16.673 1.00 81.12 97 PRO A CA 1
ATOM 718 C C . PRO A 1 97 ? 6.184 6.053 -15.663 1.00 81.12 97 PRO A C 1
ATOM 720 O O . PRO A 1 97 ? 5.456 6.680 -14.883 1.00 81.12 97 PRO A O 1
ATOM 723 N N . GLY A 1 98 ? 7.496 6.276 -15.726 1.00 78.00 98 GLY A N 1
ATOM 724 C CA . GLY A 1 98 ? 8.217 7.179 -14.828 1.00 78.00 98 GLY A CA 1
ATOM 725 C C . GLY A 1 98 ? 8.644 6.546 -13.503 1.00 78.00 98 GLY A C 1
ATOM 726 O O . GLY A 1 98 ? 9.086 7.275 -12.620 1.00 78.00 98 GLY A O 1
ATOM 727 N N . HIS A 1 99 ? 8.545 5.222 -13.358 1.00 77.75 99 HIS A N 1
ATOM 728 C CA . HIS A 1 99 ? 9.172 4.512 -12.252 1.00 77.75 99 HIS A CA 1
ATOM 729 C C . HIS A 1 99 ? 10.701 4.750 -12.273 1.00 77.75 99 HIS A C 1
ATOM 731 O O . HIS A 1 99 ? 11.332 4.608 -13.324 1.00 77.75 99 HIS A O 1
ATOM 737 N N . PRO A 1 100 ? 11.366 5.058 -11.144 1.00 73.12 100 PRO A N 1
ATOM 738 C CA . PRO A 1 100 ? 12.792 5.422 -11.144 1.00 73.12 100 PRO A CA 1
ATOM 739 C C . PRO A 1 100 ? 13.726 4.363 -11.754 1.00 73.12 100 PRO A C 1
ATOM 741 O O . PRO A 1 100 ? 14.801 4.681 -12.265 1.00 73.12 100 PRO A O 1
ATOM 744 N N . GLY A 1 101 ? 13.319 3.091 -11.719 1.00 69.06 101 GLY A N 1
ATOM 745 C CA . GLY A 1 101 ? 14.042 1.983 -12.347 1.00 69.06 101 GLY A CA 1
ATOM 746 C C . GLY A 1 101 ? 14.020 1.990 -13.882 1.00 69.06 101 GLY A C 1
ATOM 747 O O . GLY A 1 101 ? 14.947 1.452 -14.478 1.00 69.06 101 GLY A O 1
ATOM 748 N N . THR A 1 102 ? 13.018 2.613 -14.514 1.00 68.75 102 THR A N 1
ATOM 749 C CA . THR A 1 102 ? 12.892 2.713 -15.984 1.00 68.75 102 THR A CA 1
ATOM 750 C C . THR A 1 102 ? 13.466 3.997 -16.558 1.00 68.75 102 THR A C 1
ATOM 752 O O . THR A 1 102 ? 13.642 4.085 -17.766 1.00 68.75 102 THR A O 1
ATOM 755 N N . MET A 1 103 ? 13.745 4.994 -15.715 1.00 69.50 103 MET A N 1
ATOM 756 C CA . MET A 1 103 ? 14.297 6.268 -16.168 1.00 69.50 103 MET A CA 1
ATOM 757 C C . MET A 1 103 ? 15.711 6.078 -16.726 1.00 69.50 103 MET A C 1
ATOM 759 O O . MET A 1 103 ? 16.586 5.481 -16.083 1.00 69.50 103 MET A O 1
ATOM 763 N N . THR A 1 104 ? 15.941 6.644 -17.905 1.00 72.44 104 THR A N 1
ATOM 764 C CA . THR A 1 104 ? 17.266 6.852 -18.490 1.00 72.44 104 THR A CA 1
ATOM 765 C C . THR A 1 104 ? 18.137 7.712 -17.564 1.00 72.44 104 THR A C 1
ATOM 767 O O . THR A 1 104 ? 17.656 8.382 -16.647 1.00 72.44 104 THR A O 1
ATOM 770 N N . LEU A 1 105 ? 19.456 7.714 -17.784 1.00 70.62 105 LEU A N 1
ATOM 771 C CA . LEU A 1 105 ? 20.381 8.517 -16.971 1.00 70.62 105 LEU A CA 1
ATOM 772 C C . LEU A 1 105 ? 20.075 10.022 -17.039 1.00 70.62 105 LEU A C 1
ATOM 774 O O . LEU A 1 105 ? 20.192 10.707 -16.025 1.00 70.62 105 LEU A O 1
ATOM 778 N N . GLN A 1 106 ? 19.644 10.516 -18.202 1.00 70.69 106 GLN A N 1
ATOM 779 C CA . GLN A 1 1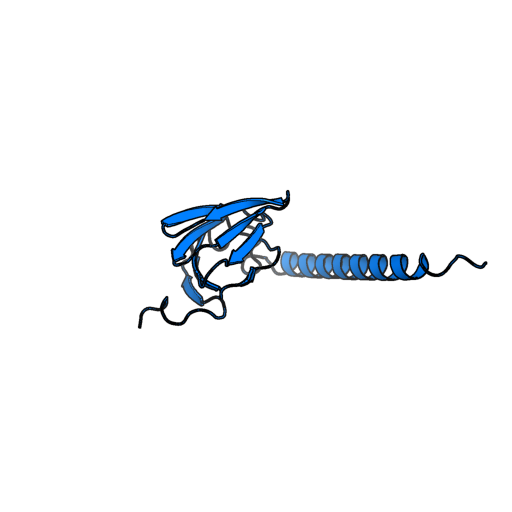06 ? 19.264 11.914 -18.401 1.00 70.69 106 GLN A CA 1
ATOM 780 C C . GLN A 1 106 ? 17.988 12.265 -17.627 1.00 70.69 106 GLN A C 1
ATOM 782 O O . GLN A 1 106 ? 17.947 13.270 -16.922 1.00 70.69 106 GLN A O 1
ATOM 787 N N . GLU A 1 107 ? 16.977 11.398 -17.675 1.00 74.31 107 GLU A N 1
ATOM 788 C CA . GLU A 1 107 ? 15.744 11.574 -16.901 1.00 74.31 107 GLU A CA 1
ATOM 789 C C . GLU A 1 107 ? 16.015 11.530 -15.389 1.00 74.31 107 GLU A C 1
ATOM 791 O O . GLU A 1 107 ? 15.454 12.325 -14.637 1.00 74.31 107 GLU A O 1
ATOM 796 N N . LYS A 1 108 ? 16.925 10.657 -14.926 1.00 67.88 108 LYS A N 1
ATOM 797 C CA . LYS A 1 108 ? 17.362 10.625 -13.518 1.00 67.88 108 LYS A CA 1
ATOM 798 C C . LYS A 1 108 ? 18.078 11.906 -13.091 1.00 67.88 108 LYS A C 1
ATOM 800 O O . LYS A 1 108 ? 17.906 12.325 -11.949 1.00 67.88 108 LYS A O 1
ATOM 805 N N . ALA A 1 109 ? 18.895 12.498 -13.963 1.00 69.56 109 ALA A N 1
ATOM 806 C CA . ALA A 1 109 ? 19.576 13.761 -13.679 1.00 69.56 109 ALA A CA 1
ATOM 807 C C . ALA A 1 109 ? 18.560 14.902 -13.508 1.00 69.56 109 ALA A C 1
ATOM 809 O O . ALA A 1 109 ? 18.566 15.571 -12.479 1.00 69.56 109 ALA A O 1
ATOM 810 N N . HIS A 1 110 ? 17.613 15.014 -14.439 1.00 73.31 110 HIS A N 1
ATOM 811 C CA . HIS A 1 110 ? 16.531 15.998 -14.392 1.00 73.31 110 HIS A CA 1
ATOM 812 C C . HIS A 1 110 ? 15.617 15.829 -13.163 1.00 73.31 110 HIS A C 1
ATOM 814 O O . HIS A 1 110 ? 15.261 16.796 -12.497 1.00 73.31 110 HIS A O 1
ATOM 820 N N . ALA A 1 111 ? 15.268 14.589 -12.797 1.00 70.44 111 ALA A N 1
ATOM 821 C CA . ALA A 1 111 ? 14.458 14.323 -11.605 1.00 70.44 111 ALA A CA 1
ATOM 822 C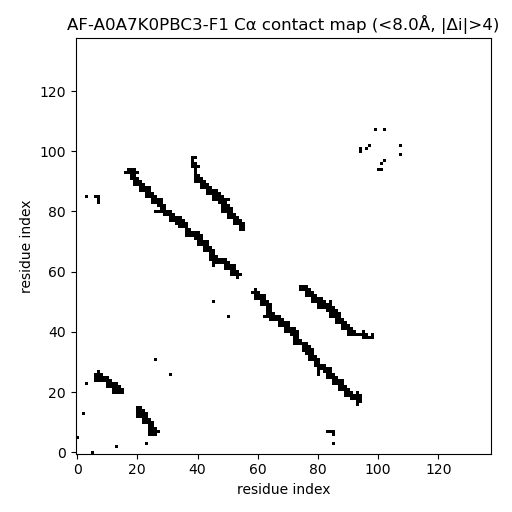 C . ALA A 1 111 ? 15.151 14.750 -10.299 1.00 70.44 111 ALA A C 1
ATOM 824 O O . ALA A 1 111 ? 14.484 15.193 -9.364 1.00 70.44 111 ALA A O 1
ATOM 825 N N . ARG A 1 112 ? 16.482 14.619 -10.222 1.00 70.44 112 ARG A N 1
ATOM 826 C CA . ARG A 1 112 ? 17.266 15.081 -9.066 1.00 70.44 112 ARG A CA 1
ATOM 827 C C . ARG A 1 112 ? 17.309 16.602 -8.977 1.00 70.44 112 ARG A C 1
ATOM 829 O O . ARG A 1 112 ? 17.194 17.125 -7.875 1.00 70.44 112 ARG A O 1
ATOM 836 N N . GLU A 1 113 ? 17.447 17.282 -10.111 1.00 66.31 113 GLU A N 1
ATOM 837 C CA . GLU A 1 113 ? 17.444 18.745 -10.194 1.00 66.31 113 GLU A CA 1
ATOM 838 C C . GLU A 1 113 ? 16.108 19.316 -9.701 1.00 66.31 113 GLU A C 1
ATOM 840 O O . GLU A 1 113 ? 16.088 20.069 -8.731 1.00 66.31 113 GLU A O 1
ATOM 845 N N . HIS A 1 114 ? 14.982 18.815 -10.216 1.00 67.62 114 HIS A N 1
ATOM 846 C CA . HIS A 1 114 ? 13.655 19.216 -9.736 1.00 67.62 114 HIS A CA 1
ATOM 847 C C . HIS A 1 114 ? 13.394 18.896 -8.261 1.00 67.62 114 HIS A C 1
ATOM 849 O O . HIS A 1 114 ? 12.742 19.672 -7.562 1.00 67.62 114 HIS A O 1
ATOM 855 N N . ALA A 1 115 ? 13.878 17.756 -7.757 1.00 66.69 115 ALA A N 1
ATOM 856 C CA . ALA A 1 115 ? 13.762 17.446 -6.333 1.00 66.69 115 ALA A CA 1
ATOM 857 C C . ALA A 1 115 ? 14.544 18.453 -5.468 1.00 66.69 115 ALA A C 1
ATOM 859 O O . ALA A 1 115 ? 14.076 18.807 -4.385 1.00 66.69 115 ALA A O 1
ATOM 860 N N . SER A 1 116 ? 15.694 18.935 -5.954 1.00 62.81 116 SER A N 1
ATOM 861 C CA . SER A 1 116 ? 16.485 19.987 -5.305 1.00 62.81 116 SER A CA 1
ATOM 862 C C . SER A 1 116 ? 15.736 21.317 -5.299 1.00 62.81 116 SER A C 1
ATOM 864 O O . SER A 1 116 ? 15.556 21.905 -4.238 1.00 62.81 116 SER A O 1
ATOM 866 N N . GLU A 1 117 ? 15.206 21.740 -6.448 1.00 69.94 117 GLU A N 1
ATOM 867 C CA . GLU A 1 117 ? 14.423 22.977 -6.581 1.00 69.94 117 GLU A CA 1
ATOM 868 C C . GLU A 1 117 ? 13.194 22.984 -5.657 1.00 69.94 117 GLU A C 1
ATOM 870 O O . GLU A 1 117 ? 12.917 23.972 -4.977 1.00 69.94 117 GLU A O 1
ATOM 875 N N . HIS A 1 118 ? 12.466 21.864 -5.572 1.00 68.50 118 HIS A N 1
ATOM 876 C CA . HIS A 1 118 ? 11.320 21.733 -4.668 1.00 68.50 118 HIS A CA 1
ATOM 877 C C . HIS A 1 118 ? 11.726 21.757 -3.189 1.00 68.50 118 HIS A C 1
ATOM 879 O O . HIS A 1 118 ? 11.010 22.343 -2.371 1.00 68.50 118 HIS A O 1
ATOM 885 N N . ALA A 1 119 ? 12.851 21.133 -2.829 1.00 65.12 119 ALA A N 1
ATOM 886 C CA . ALA A 1 119 ? 13.375 21.171 -1.466 1.00 65.12 119 ALA A CA 1
ATOM 887 C C . ALA A 1 119 ? 13.807 22.594 -1.070 1.00 65.12 119 ALA A C 1
ATOM 889 O O . ALA A 1 119 ? 13.503 23.044 0.037 1.00 65.12 119 ALA A O 1
ATOM 890 N N . GLU A 1 120 ? 14.443 23.323 -1.987 1.00 68.06 120 GLU A N 1
ATOM 891 C CA . GLU A 1 120 ? 14.835 24.723 -1.808 1.00 68.06 120 GLU A CA 1
ATOM 892 C C . GLU A 1 120 ? 13.617 25.650 -1.699 1.00 68.06 120 GLU A C 1
ATOM 894 O O . GLU A 1 120 ? 13.559 26.490 -0.799 1.00 68.06 120 GLU A O 1
ATOM 899 N N . ALA A 1 121 ? 12.593 25.452 -2.533 1.00 64.75 121 ALA A N 1
ATOM 900 C CA . ALA A 1 121 ? 11.347 26.212 -2.466 1.00 64.75 121 ALA A CA 1
ATOM 901 C C . ALA A 1 121 ? 10.604 25.995 -1.134 1.00 64.75 121 ALA A C 1
ATOM 903 O O . ALA A 1 121 ? 10.141 26.954 -0.512 1.00 64.75 121 ALA A O 1
ATOM 904 N N . LEU A 1 122 ? 10.529 24.748 -0.650 1.00 60.19 122 LEU A N 1
ATOM 905 C CA . LEU A 1 122 ? 9.941 24.426 0.656 1.00 60.19 122 LEU A CA 1
ATOM 906 C C . LEU A 1 122 ? 10.725 25.068 1.814 1.00 60.19 122 LEU A C 1
ATOM 908 O O . LEU A 1 122 ? 10.116 25.573 2.761 1.00 60.19 122 LEU A O 1
ATOM 912 N N . ALA A 1 123 ? 12.058 25.095 1.732 1.00 65.62 123 ALA A N 1
ATOM 913 C CA . ALA A 1 123 ? 12.911 25.751 2.722 1.00 65.62 123 ALA A CA 1
ATOM 914 C C . ALA A 1 123 ? 12.760 27.286 2.709 1.00 65.62 123 ALA A C 1
ATOM 916 O O . ALA A 1 123 ? 12.727 27.913 3.773 1.00 65.62 123 ALA A O 1
ATOM 917 N N . GLY A 1 124 ? 12.601 27.892 1.528 1.00 63.09 124 GLY A N 1
ATOM 918 C CA . GLY A 1 124 ? 12.353 29.328 1.370 1.00 63.09 124 GLY A CA 1
ATOM 919 C C . GLY A 1 124 ? 11.022 29.766 1.985 1.00 63.09 124 GLY A C 1
ATOM 920 O O . GLY A 1 124 ? 10.991 30.697 2.787 1.00 63.09 124 GLY A O 1
ATOM 921 N N . VAL A 1 125 ? 9.936 29.034 1.714 1.00 62.25 125 VAL A N 1
ATOM 922 C CA . VAL A 1 125 ? 8.598 29.325 2.270 1.00 62.25 125 VAL A CA 1
ATOM 923 C C . VAL A 1 125 ? 8.558 29.167 3.797 1.00 62.25 125 VAL A C 1
ATOM 925 O O . VAL A 1 125 ? 7.899 29.942 4.492 1.00 62.25 125 VAL A O 1
ATOM 928 N N . ALA A 1 126 ? 9.275 28.182 4.349 1.00 56.97 126 ALA A N 1
ATOM 929 C CA . ALA A 1 126 ? 9.392 28.006 5.799 1.00 56.97 126 ALA A CA 1
ATOM 930 C C . ALA A 1 126 ? 10.191 29.136 6.477 1.00 56.97 126 ALA A C 1
ATOM 932 O O . ALA A 1 126 ? 9.932 29.463 7.637 1.00 56.97 126 ALA A O 1
ATOM 933 N N . THR A 1 127 ? 11.145 29.730 5.758 1.00 60.62 127 THR A N 1
ATOM 934 C CA . THR A 1 127 ? 11.954 30.859 6.237 1.00 60.62 127 THR A CA 1
ATOM 935 C C . THR A 1 127 ? 11.157 32.164 6.198 1.00 60.62 127 THR A C 1
ATOM 937 O O . THR A 1 127 ? 11.198 32.924 7.162 1.00 60.62 127 THR A O 1
ATOM 940 N N . ASP A 1 128 ? 10.357 32.374 5.151 1.00 58.12 128 ASP A N 1
ATOM 941 C CA . ASP A 1 128 ? 9.509 33.560 4.981 1.00 58.12 128 ASP A CA 1
ATOM 942 C C . ASP A 1 128 ? 8.389 33.637 6.041 1.00 58.12 128 ASP A C 1
ATOM 944 O O . ASP A 1 128 ? 8.208 34.661 6.698 1.00 58.12 128 ASP A O 1
ATOM 948 N N . ARG A 1 129 ? 7.726 32.509 6.351 1.00 55.72 129 ARG A N 1
ATOM 949 C CA . ARG A 1 129 ? 6.722 32.451 7.437 1.00 55.72 129 ARG A CA 1
ATOM 950 C C . ARG A 1 129 ? 7.273 32.794 8.822 1.00 55.72 129 ARG A C 1
ATOM 952 O O . ARG A 1 129 ? 6.528 33.294 9.655 1.00 55.72 129 ARG A O 1
ATOM 959 N N . ARG A 1 130 ? 8.555 32.523 9.092 1.00 54.94 130 ARG A N 1
ATOM 960 C CA . ARG A 1 130 ? 9.184 32.875 10.379 1.00 54.94 130 ARG A CA 1
ATOM 961 C C . ARG A 1 130 ? 9.515 34.364 10.490 1.00 54.94 130 ARG A C 1
ATOM 963 O O . ARG A 1 130 ? 9.686 34.845 11.606 1.00 54.94 130 ARG A O 1
ATOM 970 N N . ALA A 1 131 ? 9.620 35.081 9.371 1.00 57.69 131 ALA A N 1
ATOM 971 C CA . ALA A 1 131 ? 9.905 36.512 9.362 1.00 57.69 131 ALA A CA 1
ATOM 972 C C . ALA A 1 131 ? 8.646 37.368 9.611 1.00 57.69 131 ALA A C 1
ATOM 974 O O . ALA A 1 131 ? 8.751 38.426 10.230 1.00 57.69 131 ALA A O 1
ATOM 975 N N . ASP A 1 132 ? 7.461 36.898 9.201 1.00 55.75 132 ASP A N 1
ATOM 976 C CA . ASP A 1 132 ? 6.194 37.646 9.315 1.00 55.75 132 ASP A CA 1
ATOM 977 C C . ASP A 1 132 ? 5.599 37.662 10.746 1.00 55.75 132 ASP A C 1
ATOM 979 O O . ASP A 1 132 ? 4.896 38.592 11.137 1.00 55.75 132 ASP A O 1
ATOM 983 N N . GLU A 1 133 ? 5.945 36.695 11.606 1.00 56.41 133 GLU A N 1
ATOM 984 C CA . GLU A 1 133 ? 5.441 36.633 12.995 1.00 56.41 133 GLU A CA 1
ATOM 985 C C . GLU A 1 133 ? 6.181 37.568 13.984 1.00 56.41 133 GLU A C 1
ATOM 987 O O . GLU A 1 133 ? 5.822 37.651 15.160 1.00 56.41 133 GLU A O 1
ATOM 992 N N . GLY A 1 134 ? 7.202 38.309 13.531 1.00 53.69 134 GLY A N 1
ATOM 993 C CA . GLY A 1 134 ? 8.079 39.121 14.388 1.00 53.69 134 GLY A CA 1
ATOM 994 C C . GLY A 1 134 ? 7.668 40.582 14.620 1.00 53.69 134 GLY A C 1
ATOM 995 O O . GLY A 1 134 ? 8.384 41.301 15.318 1.00 53.69 134 GLY A O 1
ATOM 996 N N . GLY A 1 135 ? 6.559 41.063 14.045 1.00 56.22 135 GLY A N 1
ATOM 997 C CA . GLY A 1 135 ? 6.320 42.505 13.903 1.00 56.22 135 GLY A CA 1
ATOM 998 C C . GLY A 1 135 ? 4.963 43.032 14.373 1.00 56.22 135 GLY A C 1
ATOM 999 O O . GLY A 1 135 ? 4.190 43.511 13.550 1.00 56.22 135 GLY A O 1
ATOM 1000 N N . ARG A 1 136 ? 4.689 43.061 15.685 1.00 50.62 136 ARG A N 1
ATOM 1001 C CA . ARG A 1 136 ? 3.781 44.075 16.273 1.00 50.62 136 ARG A CA 1
ATOM 1002 C C . ARG A 1 136 ? 4.308 44.580 17.623 1.00 50.62 136 ARG A C 1
ATOM 1004 O O . ARG A 1 136 ? 4.147 43.881 18.624 1.00 50.62 136 ARG A O 1
ATOM 1011 N N . PRO A 1 137 ? 4.921 45.777 17.685 1.00 56.47 137 PRO A N 1
ATOM 1012 C CA . PRO A 1 137 ? 5.171 46.447 18.953 1.00 56.47 137 PRO A CA 1
ATOM 1013 C C . PRO A 1 137 ? 3.879 47.084 19.496 1.00 56.47 137 PRO A C 1
ATOM 1015 O O . PRO A 1 137 ? 2.964 47.406 18.736 1.00 56.47 137 PRO A O 1
ATOM 1018 N N . ARG A 1 138 ? 3.823 47.179 20.828 1.00 57.06 138 ARG A N 1
ATOM 1019 C CA . ARG A 1 138 ? 2.713 47.704 21.638 1.00 57.06 138 ARG A CA 1
ATOM 1020 C C . ARG A 1 138 ? 2.556 49.215 21.535 1.00 57.06 138 ARG A C 1
ATOM 1022 O O . ARG A 1 138 ? 3.599 49.889 21.393 1.00 57.06 138 ARG A O 1
#

Solvent-accessible surface area (backbone atoms only — not comparable to full-atom values): 7498 Å² total; per-residue (Å²): 134,60,90,76,69,73,55,54,54,78,77,39,78,78,47,77,53,86,52,35,35,34,32,40,39,28,35,44,56,72,37,62,52,62,81,43,64,48,50,25,30,34,42,38,32,29,69,36,42,32,35,34,43,29,43,80,85,67,54,68,49,79,40,40,56,78,37,72,48,79,42,60,55,57,45,47,33,29,38,37,20,76,29,57,22,33,37,41,37,39,30,42,54,18,84,22,82,82,26,78,89,76,47,50,75,66,56,49,52,53,53,50,51,54,53,49,53,52,52,51,51,54,53,48,56,59,52,52,60,64,61,69,79,72,78,79,86,133

Secondary structure (DSSP, 8-state):
--GGGG-SEEEEEEEE-SS-EEEEEEE-TT-EEEEE--SSEEEEEEEES-EEEEETTS-EEEE-TT-EEEE-TT--EEEEESSSEEEEEEEESSSPTT-TTT--HHHHHHHHHHHHHHHHHHHHHHHHHHHHTT----

Sequence (138 aa):
MSALDGLPGPPQILSTTPETRTIVLGLAAGERLAEHQVHERALVVVVSGVVRFTDAQGRHVAAGPGTVVELEPRERHSVLAHADARLLLLLAPWPGPGHPGTMTLQEKAHAREHASEHAEALAGVATDRRADEGGRPR

Nearest PDB structures (foldseek):
  2i45-assembly3_E  TM=8.768E-01  e=1.197E-05  Neisseria meningitidis
  5cu1-assembly1_A  TM=9.215E-01  e=5.637E-05  Ruegeria pomeroyi DSS-3
  2b8m-assembly1_A-2  TM=8.253E-01  e=1.649E-05  Methanocaldococcus jannaschii
  3es1-assembly1_A-2  TM=8.202E-01  e=1.197E-05  Novosphingobium aromaticivorans DSM 12444
  4b29-assembly1_A  TM=8.827E-01  e=1.827E-04  Roseovarius nubinhibens ISM

Mean predicted aligned error: 10.54 Å

Foldseek 3Di:
DPPQPPDDDDKDWPDDDQWKTKIKHKAAAFRKDPWDFAQFWKKKAWQAAKKWKAWPVRDIDIDGHGDIDIAHGRTIIMMTTNHTTMMMIMGGRPPHVPDPVPDDPVRVVVVVVVVVVVVVVVVVVVVVVVVVVPDDDD